Protein AF-A0A9P6Y2I6-F1 (afdb_monomer)

Solvent-accessible surface area (backbone atoms only — not comparable to full-atom values): 10158 Å² total; per-residue (Å²): 102,35,61,50,57,44,47,79,87,41,55,85,74,46,76,86,54,52,72,68,41,40,80,67,57,37,44,45,39,57,49,47,47,50,50,56,53,69,69,66,77,80,71,86,80,84,74,41,79,36,60,80,70,41,74,88,45,50,70,63,60,70,70,42,81,63,44,78,42,71,64,90,54,33,38,47,48,49,43,53,48,49,48,11,57,74,71,63,26,43,27,42,36,41,44,81,48,79,42,80,41,96,71,73,100,44,71,45,75,49,78,48,77,46,72,33,33,84,96,45,71,46,52,56,79,68,69,74,27,49,70,66,60,12,51,51,54,48,35,45,71,78,39,50,68,62,36,54,52,37,27,76,70,51,76,35,99,84,35,84,73,92,76,78,85,82,83,77,135

Foldseek 3Di:
DEQDFDDPVCVVPLPQDDPVSRVVRHQSQVSVVVVVVVVVPPDDDDDDNDQCPDPVCLVVLLPDQAAEAADPAQQSLVSNLCSCAVNVRKYWYKYWDWDDDPDDDDIDIDIDIDIHHPPDDTCVSVVNHDVLRSVLVVCCVPPVPVSVVCLCVVVHPPNPDDDDDDDDD

Secondary structure (DSSP, 8-state):
---PBP-GGGTTTSTT--HHHHHTT-BHHHHHHHHHHHTTS--------S-TT-GGGHHHHHT-S-EEE--SSHHHHHHHHHHHHHH---EEEEEEEEEE-SSSSPEEEEEEEEEESTTS--TTTTTSS-HHHHHHHHHHHH-HHHHHHHHHTT-SBTBSS-PPP----

Structure (mmCIF, N/CA/C/O backbone):
data_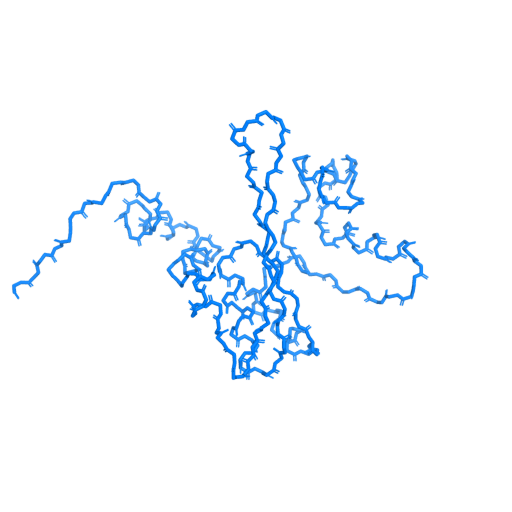AF-A0A9P6Y2I6-F1
#
_entry.id   AF-A0A9P6Y2I6-F1
#
loop_
_atom_site.group_PDB
_atom_site.id
_atom_site.type_symbol
_atom_site.label_atom_id
_atom_site.label_alt_id
_atom_site.label_comp_id
_atom_site.label_asym_id
_atom_site.label_entity_id
_atom_site.label_seq_id
_atom_site.pdbx_PDB_ins_code
_atom_site.Cartn_x
_atom_site.Cartn_y
_atom_site.Cartn_z
_atom_site.occupancy
_atom_site.B_iso_or_equiv
_atom_site.auth_seq_id
_atom_site.auth_comp_id
_atom_site.auth_asym_id
_atom_site.auth_atom_id
_atom_site.pdbx_PDB_model_num
ATOM 1 N N . MET A 1 1 ? -1.167 -3.260 5.259 1.00 94.44 1 MET A N 1
ATOM 2 C CA . MET A 1 1 ? -0.415 -4.311 4.548 1.00 94.44 1 MET A CA 1
ATOM 3 C C . MET A 1 1 ? 0.776 -3.659 3.895 1.00 94.44 1 MET A C 1
ATOM 5 O O . MET A 1 1 ? 0.607 -2.563 3.376 1.00 94.44 1 MET A O 1
ATOM 9 N N . ASP A 1 2 ? 1.935 -4.282 4.006 1.00 94.00 2 ASP A N 1
ATOM 10 C CA . ASP A 1 2 ? 3.211 -3.823 3.456 1.00 94.00 2 ASP A CA 1
ATOM 11 C C . ASP A 1 2 ? 4.180 -5.005 3.583 1.00 94.00 2 ASP A C 1
ATOM 13 O O . ASP A 1 2 ? 4.186 -5.636 4.637 1.00 94.00 2 ASP A O 1
ATOM 17 N N . LYS A 1 3 ? 4.936 -5.341 2.535 1.00 94.12 3 LYS A N 1
ATOM 18 C CA . LYS A 1 3 ? 5.908 -6.446 2.578 1.00 94.12 3 LYS A CA 1
ATOM 19 C C . LYS A 1 3 ? 7.275 -5.995 3.104 1.00 94.12 3 LYS A C 1
ATOM 21 O O . LYS A 1 3 ? 8.160 -6.812 3.324 1.00 94.12 3 LYS A O 1
ATOM 26 N N . ASP A 1 4 ? 7.477 -4.695 3.269 1.00 94.06 4 ASP A N 1
ATOM 27 C CA . ASP A 1 4 ? 8.785 -4.174 3.609 1.00 94.06 4 ASP A CA 1
ATOM 28 C C . ASP A 1 4 ? 9.116 -4.359 5.095 1.00 94.06 4 ASP A C 1
ATOM 30 O O . ASP A 1 4 ? 8.337 -4.043 6.004 1.00 94.06 4 ASP A O 1
ATOM 34 N N . THR A 1 5 ? 10.360 -4.758 5.329 1.00 96.69 5 THR A N 1
ATOM 35 C CA . THR A 1 5 ? 11.051 -4.625 6.611 1.00 96.69 5 THR A CA 1
ATOM 36 C C . THR A 1 5 ? 11.550 -3.190 6.791 1.00 96.69 5 THR A C 1
ATOM 38 O O . THR A 1 5 ? 11.820 -2.479 5.818 1.00 96.69 5 THR A O 1
ATOM 41 N N . ILE A 1 6 ? 11.642 -2.723 8.035 1.00 96.56 6 ILE A N 1
ATOM 42 C CA . ILE A 1 6 ? 12.194 -1.403 8.338 1.00 96.56 6 ILE A CA 1
ATOM 43 C C . ILE A 1 6 ? 13.697 -1.339 8.017 1.00 96.56 6 ILE A C 1
ATOM 45 O O . I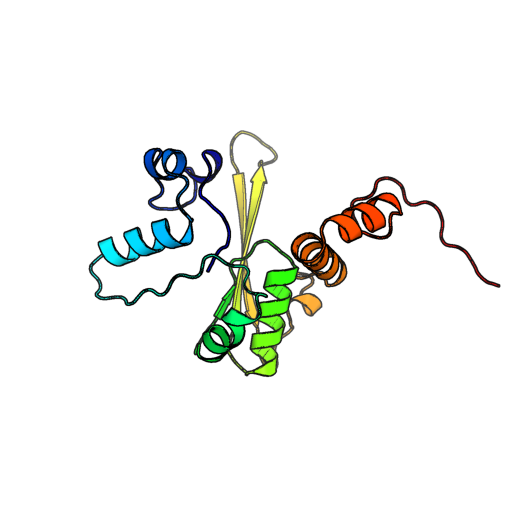LE A 1 6 ? 14.448 -2.268 8.296 1.00 96.56 6 ILE A O 1
ATOM 49 N N . ASP A 1 7 ? 14.137 -0.211 7.463 1.00 95.69 7 ASP A N 1
ATOM 50 C CA . ASP A 1 7 ? 15.545 0.087 7.182 1.00 95.69 7 ASP A CA 1
ATOM 51 C C . ASP A 1 7 ? 15.981 1.402 7.855 1.00 95.69 7 ASP A C 1
ATOM 53 O O . ASP A 1 7 ? 15.152 2.278 8.123 1.00 95.69 7 ASP A O 1
ATOM 57 N N . VAL A 1 8 ? 17.288 1.586 8.080 1.00 94.31 8 VAL A N 1
ATOM 58 C CA . VAL A 1 8 ? 17.862 2.814 8.671 1.00 94.31 8 VAL A CA 1
ATOM 59 C C . VAL A 1 8 ? 17.396 4.065 7.926 1.00 94.31 8 VAL A C 1
ATOM 61 O O . VAL A 1 8 ? 17.040 5.072 8.542 1.00 94.31 8 VAL A O 1
ATOM 64 N N . THR A 1 9 ? 17.329 4.006 6.594 1.00 91.75 9 THR A N 1
ATOM 65 C CA . THR A 1 9 ? 16.884 5.136 5.773 1.00 91.75 9 THR A CA 1
ATOM 66 C C . THR A 1 9 ? 15.427 5.501 6.012 1.00 91.75 9 THR A C 1
ATOM 68 O O . THR A 1 9 ? 15.020 6.583 5.606 1.00 91.75 9 THR A O 1
ATOM 71 N N . ASN A 1 10 ? 14.615 4.624 6.608 1.00 90.81 10 ASN A N 1
ATOM 72 C CA . ASN A 1 10 ? 13.191 4.839 6.861 1.00 90.81 10 ASN A CA 1
ATOM 73 C C . ASN A 1 10 ? 12.916 5.534 8.202 1.00 90.81 10 ASN A C 1
ATOM 75 O O . ASN A 1 10 ? 11.838 6.113 8.357 1.00 90.81 10 ASN A O 1
ATOM 79 N N . LEU A 1 11 ? 13.879 5.531 9.133 1.00 90.50 11 LEU A N 1
ATOM 80 C CA . LEU A 1 11 ? 13.729 6.088 10.486 1.00 90.50 11 LEU A CA 1
ATOM 81 C C . LEU A 1 11 ? 13.342 7.575 10.495 1.00 90.50 11 LEU A C 1
ATOM 83 O O . LEU A 1 11 ? 12.721 8.058 11.435 1.00 90.50 11 LEU A O 1
ATOM 87 N N . ASN A 1 12 ? 13.667 8.309 9.430 1.00 87.81 12 ASN A N 1
ATOM 88 C CA . ASN A 1 12 ? 13.336 9.726 9.297 1.00 87.81 12 ASN A CA 1
ATOM 89 C C . ASN A 1 12 ? 11.874 10.013 8.903 1.00 87.81 12 ASN A C 1
ATOM 91 O O . ASN A 1 12 ? 11.478 11.177 8.905 1.00 87.81 12 ASN A O 1
ATOM 95 N N . ARG A 1 13 ? 11.092 9.000 8.501 1.00 86.94 13 ARG A N 1
ATOM 96 C CA . ARG A 1 13 ? 9.747 9.199 7.924 1.00 86.94 13 ARG A CA 1
ATOM 97 C C . ARG A 1 13 ? 8.696 8.173 8.336 1.00 86.94 13 ARG A C 1
ATOM 99 O O . ARG A 1 13 ? 7.510 8.476 8.254 1.00 86.94 13 ARG A O 1
ATOM 106 N N . VAL A 1 14 ? 9.091 6.973 8.763 1.00 89.69 14 VAL A N 1
ATOM 107 C CA . VAL A 1 14 ? 8.144 5.974 9.274 1.00 89.69 14 VAL A CA 1
ATOM 108 C C . VAL A 1 14 ? 7.867 6.285 10.738 1.00 89.69 14 VAL A C 1
ATOM 110 O O . VAL A 1 14 ? 8.715 6.082 11.607 1.00 89.69 14 VAL A O 1
ATOM 113 N N . HIS A 1 15 ? 6.676 6.811 11.005 1.00 90.50 15 HIS A N 1
ATOM 114 C CA . HIS A 1 15 ? 6.278 7.215 12.347 1.00 90.50 15 HIS A CA 1
ATOM 115 C C . HIS A 1 15 ? 6.362 6.052 13.346 1.00 90.50 15 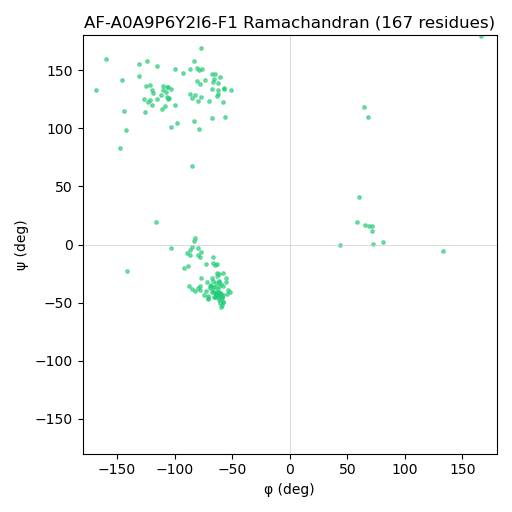HIS A C 1
ATOM 117 O O . HIS A 1 15 ? 5.931 4.937 13.056 1.00 90.50 15 HIS A O 1
ATOM 123 N N . GLY A 1 16 ? 6.941 6.336 14.514 1.00 91.62 16 GLY A N 1
ATOM 124 C CA . GLY A 1 16 ? 7.110 5.391 15.616 1.00 91.62 16 GLY A CA 1
ATOM 125 C C . GLY A 1 16 ? 8.167 4.307 15.409 1.00 91.62 16 GLY A C 1
ATOM 126 O O . GLY A 1 16 ? 8.378 3.513 16.321 1.00 91.62 16 GLY A O 1
ATOM 127 N N . SER A 1 17 ? 8.865 4.286 14.268 1.00 94.69 17 SER A N 1
ATOM 128 C CA . SER A 1 17 ? 10.034 3.420 14.079 1.00 94.69 17 SER A CA 1
ATOM 129 C C . SER A 1 17 ? 11.206 3.842 14.975 1.00 94.69 17 SER A C 1
ATOM 131 O O . SER A 1 17 ? 11.382 5.020 15.296 1.00 94.69 17 SER A O 1
ATOM 133 N N . ARG A 1 18 ? 11.998 2.863 15.418 1.00 95.12 18 ARG A N 1
ATOM 134 C CA . ARG A 1 18 ? 13.137 3.033 16.334 1.00 95.12 18 ARG A CA 1
ATOM 135 C C . ARG A 1 18 ? 14.361 2.317 15.777 1.00 95.12 18 ARG A C 1
ATOM 137 O O . ARG A 1 18 ? 14.216 1.326 15.071 1.00 95.12 18 ARG A O 1
ATOM 144 N N . THR A 1 19 ? 15.565 2.740 16.163 1.00 96.25 19 THR A N 1
ATOM 145 C CA . THR A 1 19 ? 16.812 2.046 15.777 1.00 96.25 19 THR A CA 1
ATOM 146 C C . THR A 1 19 ? 16.777 0.562 16.149 1.00 96.25 19 THR A C 1
ATOM 148 O O . THR A 1 19 ? 17.079 -0.281 15.316 1.00 96.25 19 THR A O 1
ATOM 151 N N . ALA A 1 20 ? 16.272 0.241 17.344 1.00 96.81 20 ALA A N 1
ATOM 152 C CA . ALA A 1 20 ? 16.111 -1.141 17.792 1.00 96.81 20 ALA A CA 1
ATOM 153 C C . ALA A 1 20 ? 15.162 -1.976 16.907 1.00 96.81 20 ALA A C 1
ATOM 155 O O . ALA A 1 20 ? 15.297 -3.193 16.862 1.00 96.81 20 ALA A O 1
ATOM 156 N N . ASP A 1 21 ? 14.214 -1.347 16.197 1.00 96.88 21 ASP A N 1
ATOM 157 C CA . ASP A 1 21 ? 13.332 -2.057 15.262 1.00 96.88 21 ASP A CA 1
ATOM 158 C C . ASP A 1 21 ? 14.097 -2.486 13.999 1.00 96.88 21 ASP A C 1
ATOM 160 O O . ASP A 1 21 ? 13.800 -3.534 13.430 1.00 96.88 21 ASP A O 1
ATOM 164 N N . VAL A 1 22 ? 15.091 -1.692 13.582 1.00 96.56 22 VAL A N 1
ATOM 165 C CA . VAL A 1 22 ? 15.992 -2.015 12.464 1.00 96.56 22 VAL A CA 1
ATOM 166 C C . VAL A 1 22 ? 16.944 -3.133 12.858 1.00 96.56 22 VAL A C 1
ATOM 168 O O . VAL A 1 22 ? 17.067 -4.104 12.119 1.00 96.56 22 VAL A O 1
ATOM 171 N N . ASP A 1 23 ? 17.546 -3.043 14.046 1.00 96.56 23 ASP A N 1
ATOM 172 C CA . ASP A 1 23 ? 18.436 -4.088 14.568 1.00 96.56 23 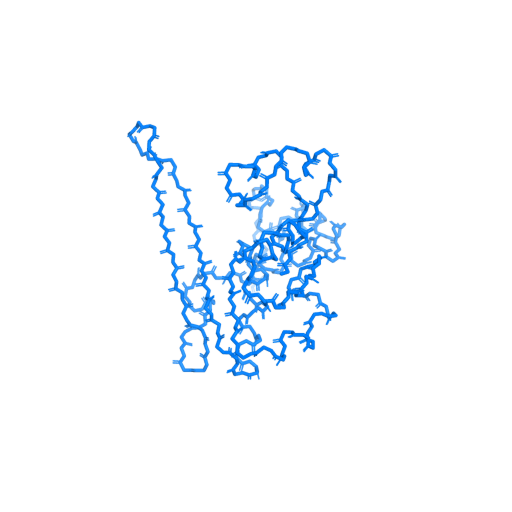ASP A CA 1
ATOM 173 C C . ASP A 1 23 ? 17.711 -5.441 14.698 1.00 96.56 23 ASP A C 1
ATOM 175 O O . ASP A 1 23 ? 18.303 -6.498 14.483 1.00 96.56 23 ASP A O 1
ATOM 179 N N . ALA A 1 24 ? 16.413 -5.408 15.017 1.00 96.44 24 ALA A N 1
ATOM 180 C CA . ALA A 1 24 ? 15.551 -6.582 15.112 1.00 96.44 24 ALA A CA 1
ATOM 181 C C . ALA A 1 24 ? 14.916 -7.014 13.774 1.00 96.44 24 ALA A C 1
ATOM 183 O O . ALA A 1 24 ? 14.225 -8.032 13.745 1.00 96.44 24 ALA A O 1
ATOM 184 N N . GLY A 1 25 ? 15.113 -6.262 12.684 1.00 96.12 25 GLY A N 1
ATOM 185 C CA . GLY A 1 25 ? 14.555 -6.576 11.366 1.00 96.12 25 GLY A CA 1
ATOM 186 C C . GLY A 1 25 ? 13.025 -6.635 11.344 1.00 96.12 25 GLY A C 1
ATOM 187 O O . GLY A 1 25 ? 12.455 -7.536 10.731 1.00 96.12 25 GLY A O 1
ATOM 188 N N . LEU A 1 26 ? 12.343 -5.713 12.033 1.00 97.25 26 LEU A N 1
ATOM 189 C CA . LEU A 1 26 ? 10.882 -5.751 12.141 1.00 97.25 26 LEU A CA 1
ATOM 190 C C . LEU A 1 26 ? 10.176 -5.332 10.846 1.00 97.25 26 LEU A C 1
ATOM 192 O O . LEU A 1 26 ? 10.554 -4.364 10.180 1.00 97.25 26 LEU A O 1
ATOM 196 N N . ALA A 1 27 ? 9.072 -6.010 10.533 1.00 97.56 27 ALA A N 1
ATOM 197 C CA . ALA A 1 27 ? 8.172 -5.606 9.462 1.00 97.56 27 ALA A CA 1
ATOM 198 C C . ALA A 1 27 ? 7.553 -4.229 9.756 1.00 97.56 27 ALA A C 1
ATOM 200 O O . ALA A 1 27 ? 7.112 -3.947 10.879 1.00 97.56 27 ALA A O 1
ATOM 201 N N . LYS A 1 28 ? 7.442 -3.367 8.735 1.00 96.69 28 LYS A N 1
ATOM 202 C CA . LYS A 1 28 ? 6.835 -2.031 8.895 1.00 96.69 28 LYS A CA 1
ATOM 203 C C . LYS A 1 28 ? 5.399 -2.111 9.414 1.00 96.69 28 LYS A C 1
ATOM 205 O O . LYS A 1 28 ? 4.981 -1.270 10.210 1.00 96.69 28 LYS A O 1
ATOM 210 N N . VAL A 1 29 ? 4.646 -3.132 8.994 1.00 96.94 29 VAL A N 1
ATOM 211 C CA . VAL A 1 29 ? 3.262 -3.339 9.447 1.00 96.94 29 VAL A CA 1
ATOM 212 C C . VAL A 1 29 ? 3.161 -3.558 10.953 1.00 96.94 29 VAL A C 1
ATOM 214 O O . VAL A 1 29 ? 2.218 -3.060 11.566 1.00 96.94 29 VAL A O 1
ATOM 217 N N . ASP A 1 30 ? 4.131 -4.242 11.557 1.00 97.12 30 ASP A N 1
ATOM 218 C CA . ASP A 1 30 ? 4.106 -4.556 12.983 1.00 97.12 30 ASP A CA 1
ATOM 219 C C . ASP A 1 30 ? 4.494 -3.348 13.834 1.00 97.12 30 ASP A C 1
ATOM 221 O O . ASP A 1 30 ? 3.877 -3.111 14.876 1.00 97.12 30 ASP A O 1
ATOM 225 N N . ILE A 1 31 ? 5.428 -2.523 13.347 1.00 97.00 31 ILE A N 1
ATOM 226 C CA . ILE A 1 31 ? 5.749 -1.218 13.942 1.00 97.00 31 ILE A CA 1
ATOM 227 C C . ILE A 1 31 ? 4.495 -0.341 13.963 1.00 97.00 31 ILE A C 1
ATOM 229 O O . ILE A 1 31 ? 4.091 0.135 15.021 1.00 97.00 31 ILE A O 1
ATOM 233 N N . LEU A 1 32 ? 3.816 -0.175 12.825 1.00 96.12 32 LEU A N 1
ATOM 234 C CA . LEU A 1 32 ? 2.601 0.643 12.761 1.00 96.12 32 LEU A CA 1
ATOM 235 C C . LEU A 1 32 ? 1.479 0.079 13.644 1.00 96.12 32 LEU A C 1
ATOM 237 O O . LEU A 1 32 ? 0.776 0.839 14.307 1.00 96.12 32 LEU A O 1
ATOM 241 N N . ALA A 1 33 ? 1.321 -1.245 13.708 1.00 96.88 33 ALA A N 1
ATOM 242 C CA . ALA A 1 33 ? 0.335 -1.862 14.588 1.00 96.88 33 ALA A CA 1
ATOM 243 C C . ALA A 1 33 ? 0.654 -1.658 16.072 1.00 96.88 33 ALA A C 1
ATOM 245 O O . ALA A 1 33 ? -0.268 -1.454 16.863 1.00 96.88 33 ALA A O 1
ATOM 246 N N . ARG A 1 34 ? 1.936 -1.681 16.462 1.00 96.56 34 ARG A N 1
ATOM 247 C CA . ARG A 1 34 ? 2.369 -1.297 17.811 1.00 96.56 34 ARG A CA 1
ATOM 248 C C . ARG A 1 34 ? 1.944 0.135 18.123 1.00 96.56 34 ARG A C 1
ATOM 250 O O . ARG A 1 34 ? 1.330 0.348 19.164 1.00 96.56 34 ARG A O 1
ATOM 257 N N . GLU A 1 35 ? 2.215 1.083 17.232 1.00 96.44 35 GLU A N 1
ATOM 258 C CA . GLU A 1 35 ? 1.885 2.497 17.459 1.00 96.44 35 GLU A CA 1
ATOM 259 C C . GLU A 1 35 ? 0.371 2.742 17.533 1.00 96.44 35 GLU A C 1
ATOM 261 O O . GLU A 1 35 ? -0.103 3.432 18.434 1.00 96.44 35 GLU A O 1
ATOM 266 N N . ILE A 1 36 ? -0.420 2.112 16.655 1.00 95.81 36 ILE A N 1
ATOM 267 C CA . ILE A 1 36 ? -1.888 2.222 16.700 1.00 95.81 36 ILE A CA 1
ATOM 268 C C . ILE A 1 36 ? -2.437 1.661 18.018 1.00 95.81 36 ILE A C 1
ATOM 270 O O . ILE A 1 36 ? -3.327 2.259 18.621 1.00 95.81 36 ILE A O 1
ATOM 274 N N . ARG A 1 37 ? -1.906 0.527 18.496 1.00 96.06 37 ARG A N 1
ATOM 275 C CA . ARG A 1 37 ? -2.313 -0.049 19.788 1.00 96.06 37 ARG A CA 1
ATOM 276 C C . ARG A 1 37 ? -1.900 0.843 20.958 1.00 96.06 37 ARG A C 1
ATOM 278 O O . ARG A 1 37 ? -2.686 1.016 21.885 1.00 96.06 37 ARG A O 1
ATOM 285 N N . ALA A 1 38 ? -0.707 1.435 20.899 1.00 95.50 38 ALA A N 1
ATOM 286 C CA . ALA A 1 38 ? -0.201 2.341 21.926 1.00 95.50 38 ALA A CA 1
ATOM 287 C C . ALA A 1 38 ? -1.050 3.614 22.072 1.00 95.50 38 ALA A C 1
ATOM 289 O O . ALA A 1 38 ? -1.129 4.161 23.169 1.00 95.50 38 ALA A O 1
ATOM 290 N N . ALA A 1 39 ? -1.744 4.046 21.012 1.00 95.38 39 ALA A N 1
ATOM 291 C CA . ALA A 1 39 ? -2.686 5.163 21.083 1.00 95.38 39 ALA A CA 1
ATOM 292 C C . ALA A 1 39 ? -3.889 4.902 22.016 1.00 95.38 39 ALA A C 1
ATOM 294 O O . ALA A 1 39 ? -4.573 5.847 22.402 1.00 95.38 39 ALA A O 1
ATOM 295 N N . GLY A 1 40 ? -4.172 3.645 22.386 1.00 95.38 40 GLY A N 1
ATOM 296 C CA . GLY A 1 40 ? -5.167 3.313 23.413 1.00 95.38 40 GLY A CA 1
ATOM 297 C C . GLY A 1 40 ? -6.629 3.529 23.006 1.00 95.38 40 GLY A C 1
ATOM 298 O O . GLY A 1 40 ? -7.506 3.538 23.862 1.00 95.38 40 GLY A O 1
ATOM 299 N N . LEU A 1 41 ? -6.915 3.676 21.709 1.00 96.69 41 LEU A N 1
ATOM 300 C CA . LEU A 1 41 ? -8.255 3.997 21.193 1.00 96.69 41 LEU A CA 1
ATOM 301 C C . LEU A 1 41 ? -9.187 2.778 21.042 1.00 96.69 41 LEU A C 1
ATOM 303 O O . LEU A 1 41 ? -10.294 2.909 20.528 1.00 96.69 41 LEU A O 1
ATOM 307 N N . GLY A 1 42 ? -8.743 1.580 21.436 1.00 95.38 42 GLY A N 1
ATOM 308 C CA . GLY A 1 42 ? -9.507 0.339 21.247 1.00 95.38 42 GLY A CA 1
ATOM 309 C C . GLY A 1 42 ? -9.591 -0.142 19.790 1.00 95.38 42 GLY A C 1
ATOM 310 O O . GLY A 1 42 ? -10.360 -1.052 19.488 1.00 95.38 42 GLY A O 1
ATOM 311 N N . THR A 1 43 ? -8.803 0.443 18.883 1.00 96.38 43 THR A N 1
ATOM 312 C CA . THR A 1 43 ? -8.763 0.076 17.462 1.00 96.38 43 THR A CA 1
ATOM 313 C C . THR A 1 43 ? -8.277 -1.360 17.269 1.00 96.38 43 THR A C 1
ATOM 315 O O . THR A 1 43 ? -7.193 -1.732 17.724 1.00 96.38 43 THR A O 1
ATOM 318 N N . GLN A 1 44 ? -9.045 -2.163 16.531 1.00 96.12 44 GLN A N 1
ATOM 319 C CA . GLN A 1 44 ? -8.612 -3.489 16.094 1.00 96.12 44 GLN A CA 1
ATOM 320 C C . GLN A 1 44 ? -7.737 -3.366 14.845 1.00 96.12 44 GLN A C 1
ATOM 322 O O . GLN A 1 44 ? -8.122 -2.730 13.866 1.00 96.12 44 GLN A O 1
ATOM 327 N N . VAL A 1 45 ? -6.553 -3.980 14.878 1.00 96.12 45 VAL A N 1
ATOM 328 C CA . VAL A 1 45 ? -5.568 -3.884 13.793 1.00 96.12 45 VAL A CA 1
ATOM 329 C C . VAL A 1 45 ? -5.214 -5.273 13.292 1.00 96.12 45 VAL A C 1
ATOM 331 O O . VAL A 1 45 ? -4.712 -6.102 14.053 1.00 96.12 45 VAL A O 1
ATOM 334 N N . VAL A 1 46 ? -5.429 -5.489 11.995 1.00 96.19 46 VAL A N 1
ATOM 335 C CA . VAL A 1 46 ? -4.996 -6.683 11.265 1.00 96.19 46 VAL A CA 1
ATOM 336 C C . VAL A 1 46 ? -3.844 -6.294 10.343 1.00 96.19 46 VAL A C 1
ATOM 338 O O . VAL A 1 46 ? -4.003 -5.456 9.454 1.00 96.19 46 VAL A O 1
ATOM 341 N N . THR A 1 47 ? -2.679 -6.902 10.552 1.00 96.94 47 THR A N 1
ATOM 342 C CA . THR A 1 47 ? -1.492 -6.709 9.713 1.00 96.94 47 THR A CA 1
ATOM 343 C C . THR A 1 47 ? -1.336 -7.851 8.715 1.00 96.94 47 THR A C 1
ATOM 345 O O . THR A 1 47 ? -1.790 -8.974 8.940 1.00 96.94 47 THR A O 1
ATOM 348 N N . LYS A 1 48 ? -0.725 -7.536 7.571 1.00 97.06 48 LYS A N 1
ATOM 349 C CA . LYS A 1 48 ? -0.355 -8.490 6.521 1.00 97.06 48 LYS A CA 1
ATOM 350 C C . LYS A 1 48 ? 0.971 -8.039 5.926 1.00 97.06 48 LYS A C 1
ATOM 352 O O . LYS A 1 48 ? 1.019 -6.946 5.354 1.00 97.06 48 LYS A O 1
ATOM 357 N N . GLU A 1 49 ? 2.004 -8.854 6.103 1.00 96.50 49 GLU A N 1
ATOM 358 C CA . GLU A 1 49 ? 3.341 -8.629 5.553 1.00 96.50 49 GLU A CA 1
ATOM 359 C C . GLU A 1 49 ? 3.412 -9.150 4.117 1.00 96.50 49 GLU A C 1
ATOM 361 O O .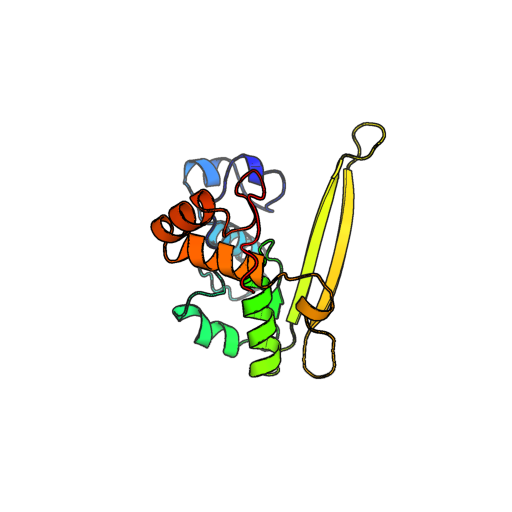 GLU A 1 49 ? 4.002 -10.187 3.839 1.00 96.50 49 GLU A O 1
ATOM 366 N N . GLU A 1 50 ? 2.685 -8.503 3.209 1.00 95.50 50 GLU A N 1
ATOM 367 C CA . GLU A 1 50 ? 2.589 -8.988 1.839 1.00 95.50 50 GLU A CA 1
ATOM 368 C C . GLU A 1 50 ? 2.157 -7.877 0.872 1.00 95.50 50 GLU A C 1
ATOM 370 O O . GLU A 1 50 ? 1.575 -6.862 1.274 1.00 95.50 50 GLU A O 1
ATOM 375 N N . TRP A 1 51 ? 2.433 -8.069 -0.421 1.00 94.69 51 TRP A N 1
ATOM 376 C CA . TRP A 1 51 ? 1.978 -7.179 -1.481 1.00 94.69 51 TRP A CA 1
ATOM 377 C C . TRP A 1 51 ? 0.457 -7.211 -1.609 1.00 94.69 51 TRP A C 1
ATOM 379 O O . TRP A 1 51 ? -0.167 -8.269 -1.596 1.00 94.69 51 TRP A O 1
ATOM 389 N N . VAL A 1 52 ? -0.147 -6.053 -1.880 1.00 94.12 52 VAL A N 1
ATOM 390 C CA . VAL A 1 52 ? -1.600 -5.926 -2.097 1.00 94.12 52 VAL A CA 1
ATOM 391 C C . VAL A 1 52 ? -2.144 -6.853 -3.198 1.00 94.12 52 VAL A C 1
ATOM 393 O O . VAL A 1 52 ? -3.299 -7.265 -3.151 1.00 94.12 52 VAL A O 1
ATOM 396 N N . GLY A 1 53 ? -1.313 -7.200 -4.187 1.00 91.50 53 GLY A N 1
ATOM 397 C CA . GLY A 1 53 ? -1.655 -8.107 -5.286 1.00 91.50 53 GLY A CA 1
ATOM 398 C C . GLY A 1 53 ? -1.669 -9.593 -4.929 1.00 91.50 53 GLY A C 1
ATOM 399 O O . GLY A 1 53 ? -2.052 -10.400 -5.779 1.00 91.50 53 GLY A O 1
ATOM 400 N N . HIS A 1 54 ? -1.251 -9.970 -3.720 1.00 94.06 54 HIS A N 1
ATOM 401 C CA . HIS A 1 54 ? -1.132 -11.371 -3.344 1.00 94.06 54 HIS A CA 1
ATOM 402 C C . HIS A 1 54 ? -2.511 -12.050 -3.267 1.00 94.06 54 HIS A C 1
ATOM 404 O O . HIS A 1 54 ? -3.440 -11.482 -2.680 1.00 94.06 54 HIS A O 1
ATOM 410 N N . PRO A 1 55 ? -2.681 -13.255 -3.847 1.00 92.00 55 PRO A N 1
ATOM 411 C CA . PRO A 1 55 ? -3.980 -13.927 -3.922 1.00 92.00 55 PRO A CA 1
ATOM 412 C C . PRO A 1 55 ? -4.690 -14.080 -2.572 1.00 92.00 55 PRO A C 1
ATOM 414 O O . PRO A 1 55 ? -5.892 -13.832 -2.492 1.00 92.00 55 PRO A O 1
ATOM 417 N N . ASP A 1 56 ? -3.943 -14.387 -1.512 1.00 94.12 56 ASP A N 1
ATOM 418 C CA . ASP A 1 56 ? -4.487 -14.611 -0.164 1.00 94.12 56 ASP A CA 1
ATOM 419 C C . ASP A 1 56 ? -5.099 -13.358 0.479 1.00 94.12 56 ASP A C 1
ATOM 421 O O . ASP A 1 56 ? -5.847 -13.453 1.451 1.00 94.12 56 ASP A O 1
ATOM 425 N N . LEU A 1 57 ? -4.811 -12.166 -0.055 1.00 94.75 57 LEU A N 1
ATOM 426 C CA . LEU A 1 57 ? -5.368 -10.913 0.456 1.00 94.75 57 LEU A CA 1
ATOM 427 C C . LEU A 1 57 ? -6.698 -10.530 -0.197 1.00 94.75 57 LEU A C 1
ATOM 429 O O . LEU A 1 57 ? -7.341 -9.585 0.253 1.00 94.75 57 LEU A O 1
ATOM 433 N N . ARG A 1 58 ? -7.140 -11.244 -1.240 1.00 92.88 58 ARG A N 1
ATOM 434 C CA . ARG A 1 58 ? -8.346 -10.886 -2.007 1.00 92.88 58 ARG A CA 1
ATOM 435 C C . ARG A 1 58 ? -9.600 -10.836 -1.146 1.00 92.88 58 ARG A C 1
ATOM 437 O O . ARG A 1 58 ? -10.363 -9.878 -1.249 1.00 92.88 58 ARG A O 1
ATOM 444 N N . ASP A 1 59 ? -9.791 -11.842 -0.300 1.00 94.94 59 ASP A N 1
ATOM 445 C CA . ASP A 1 59 ? -10.981 -11.952 0.542 1.00 94.94 59 ASP A CA 1
ATOM 446 C C . ASP A 1 59 ? -11.016 -10.888 1.638 1.00 94.94 59 ASP A C 1
ATOM 448 O O . ASP A 1 59 ? -12.071 -10.325 1.913 1.00 94.94 59 ASP A O 1
ATOM 452 N N . LEU A 1 60 ? -9.848 -10.548 2.184 1.00 95.62 60 LEU A N 1
ATOM 453 C CA . LEU A 1 60 ? -9.699 -9.447 3.128 1.00 95.62 60 LEU A CA 1
ATOM 454 C C . LEU A 1 60 ? -9.981 -8.091 2.464 1.00 95.62 60 LEU A C 1
ATOM 456 O O . LEU A 1 60 ? -10.676 -7.253 3.024 1.00 95.62 60 LEU A O 1
ATOM 460 N N . LEU A 1 61 ? -9.442 -7.864 1.265 1.00 96.06 61 LEU A N 1
ATOM 461 C CA . LEU A 1 61 ? -9.599 -6.595 0.557 1.00 96.06 61 LEU A CA 1
ATOM 462 C C . LEU A 1 61 ? -11.037 -6.369 0.082 1.00 96.06 61 LEU A C 1
ATOM 464 O O . LEU A 1 61 ? -11.522 -5.241 0.132 1.00 96.06 61 LEU A O 1
ATOM 468 N N . ARG A 1 62 ? -11.735 -7.422 -0.366 1.00 95.44 62 ARG A N 1
ATOM 469 C CA . ARG A 1 62 ? -13.139 -7.307 -0.798 1.00 95.44 62 ARG A CA 1
ATOM 470 C C . ARG A 1 62 ? -14.119 -7.123 0.364 1.00 95.44 62 ARG A C 1
ATOM 472 O O . ARG A 1 62 ? -15.254 -6.744 0.112 1.00 95.44 62 ARG A O 1
ATOM 479 N N . SER A 1 63 ? -13.713 -7.421 1.602 1.00 96.19 63 SER A N 1
ATOM 480 C CA . SER A 1 63 ? -14.542 -7.186 2.790 1.00 96.19 63 SER A CA 1
ATOM 481 C C . SER A 1 63 ? -14.422 -5.763 3.341 1.00 96.19 63 SER A C 1
ATOM 483 O O . SER A 1 63 ? -15.059 -5.452 4.340 1.00 96.19 63 SER A O 1
ATOM 485 N N . CYS A 1 64 ? -13.578 -4.912 2.749 1.00 97.25 64 CYS A N 1
ATOM 486 C CA . CYS A 1 64 ? -13.421 -3.525 3.174 1.00 97.25 64 CYS A CA 1
ATOM 487 C C . CYS A 1 64 ? -14.536 -2.632 2.616 1.00 97.25 64 CYS A C 1
ATOM 489 O O . CYS A 1 64 ? -14.864 -2.714 1.435 1.00 97.25 64 CYS A O 1
ATOM 491 N N . ASP A 1 65 ? -15.019 -1.694 3.431 1.00 97.81 65 ASP A N 1
ATOM 492 C CA . ASP A 1 65 ? -15.956 -0.653 2.985 1.00 97.81 65 ASP A CA 1
ATOM 493 C C . ASP A 1 65 ? -15.263 0.470 2.199 1.00 97.81 65 ASP A C 1
ATOM 495 O O . ASP A 1 65 ? -15.870 1.119 1.351 1.00 97.81 65 ASP A O 1
ATOM 499 N N . VAL A 1 66 ? -13.982 0.720 2.490 1.00 97.31 66 VAL A N 1
ATOM 500 C CA . VAL A 1 66 ? -13.155 1.753 1.853 1.00 97.31 66 VAL A CA 1
ATOM 501 C C . VAL A 1 66 ? -11.718 1.256 1.750 1.00 97.31 66 VAL A C 1
ATOM 503 O O . VAL A 1 66 ? -11.196 0.635 2.677 1.00 97.31 66 VAL A O 1
ATOM 506 N N . LEU A 1 67 ? -11.053 1.571 0.641 1.00 97.56 67 LEU A N 1
ATOM 507 C CA . LEU A 1 67 ? -9.631 1.309 0.443 1.00 97.56 67 LEU A CA 1
ATOM 508 C C . LEU A 1 67 ? -8.839 2.619 0.447 1.00 97.56 67 LEU A C 1
ATOM 510 O O . LEU A 1 67 ? -9.210 3.589 -0.212 1.00 97.56 67 LEU A O 1
ATOM 514 N N . PHE A 1 68 ? -7.698 2.620 1.133 1.00 97.44 68 PHE A N 1
ATOM 515 C CA . PHE A 1 68 ? -6.697 3.680 1.041 1.00 97.44 68 PHE A CA 1
ATOM 516 C C . PHE A 1 68 ? -5.461 3.128 0.335 1.00 97.44 68 PHE A C 1
ATOM 518 O O . PHE A 1 68 ? -4.818 2.197 0.818 1.00 97.44 68 PHE A O 1
ATOM 525 N N . GLY A 1 69 ? -5.149 3.681 -0.834 1.00 96.31 69 GLY A N 1
ATOM 526 C CA . GLY A 1 69 ? -3.974 3.317 -1.612 1.00 96.31 69 GLY A CA 1
ATOM 527 C C . GLY A 1 69 ? -2.851 4.306 -1.366 1.00 96.31 69 GLY A C 1
ATOM 528 O O . GLY A 1 69 ? -2.886 5.402 -1.906 1.00 96.31 69 GLY A O 1
ATOM 529 N N . CYS A 1 70 ? -1.845 3.915 -0.589 1.00 93.88 70 CYS A N 1
ATOM 530 C CA . CYS A 1 70 ? -0.663 4.745 -0.313 1.00 93.88 70 CYS A CA 1
ATOM 531 C C . CYS A 1 70 ? 0.625 4.119 -0.864 1.00 93.88 70 CYS A C 1
ATOM 533 O O . CYS A 1 70 ? 1.719 4.443 -0.410 1.00 93.88 70 CYS A O 1
ATOM 535 N N . THR A 1 71 ? 0.491 3.188 -1.811 1.00 91.38 71 THR A N 1
ATOM 536 C CA . THR A 1 71 ? 1.636 2.497 -2.404 1.00 91.38 71 THR A CA 1
ATOM 537 C C . THR A 1 71 ? 2.369 3.390 -3.401 1.00 91.38 71 THR A C 1
ATOM 539 O O . THR A 1 71 ? 1.775 4.272 -4.036 1.00 91.38 71 THR A O 1
ATOM 542 N N . ASP A 1 72 ? 3.670 3.172 -3.551 1.00 89.06 72 ASP A N 1
ATOM 543 C CA . ASP A 1 72 ? 4.525 3.894 -4.485 1.00 89.06 72 ASP A CA 1
ATOM 544 C C . ASP A 1 72 ? 4.642 3.201 -5.853 1.00 89.06 72 ASP A C 1
ATOM 546 O O . ASP A 1 72 ? 4.882 3.888 -6.852 1.00 89.06 72 ASP A O 1
ATOM 550 N N . ASP A 1 73 ? 4.351 1.902 -5.926 1.00 93.88 73 ASP A N 1
ATOM 551 C CA . ASP A 1 73 ? 4.437 1.080 -7.132 1.00 93.88 73 ASP A CA 1
ATOM 552 C C . ASP A 1 73 ? 3.205 1.180 -8.054 1.00 93.88 73 ASP A C 1
ATOM 554 O O . ASP A 1 73 ? 2.104 1.589 -7.668 1.00 93.88 73 ASP A O 1
ATOM 558 N N . HIS A 1 74 ? 3.384 0.840 -9.327 1.00 96.38 74 HIS A N 1
ATOM 559 C CA . HIS A 1 74 ? 2.311 0.846 -10.318 1.00 96.38 74 HIS A CA 1
ATOM 560 C C . HIS A 1 74 ? 1.418 -0.398 -10.214 1.00 96.38 74 HIS A C 1
ATOM 562 O O . HIS A 1 74 ? 0.199 -0.289 -10.364 1.00 96.38 74 HIS A O 1
ATOM 568 N N . GLN A 1 75 ? 1.985 -1.567 -9.918 1.00 96.00 75 GLN A N 1
ATOM 569 C CA . GLN A 1 75 ? 1.256 -2.829 -9.805 1.00 96.00 75 GLN A CA 1
ATOM 570 C C . GLN A 1 75 ? 0.256 -2.807 -8.644 1.00 96.00 75 GLN A C 1
ATOM 572 O O . GLN A 1 75 ? -0.904 -3.199 -8.823 1.00 96.00 75 GLN A O 1
ATOM 577 N N . GLY A 1 76 ? 0.654 -2.286 -7.484 1.00 95.94 76 GLY A N 1
ATOM 578 C CA . GLY A 1 76 ? -0.226 -2.136 -6.334 1.00 95.94 76 GLY A CA 1
ATOM 579 C C . GLY A 1 76 ? -1.367 -1.158 -6.613 1.00 95.94 76 GLY A C 1
ATOM 580 O O . GLY A 1 76 ? -2.532 -1.474 -6.350 1.00 95.94 76 GLY A O 1
ATOM 581 N N . ARG A 1 77 ? -1.071 -0.020 -7.258 1.00 96.88 77 ARG A N 1
ATOM 582 C CA . ARG A 1 77 ? -2.099 0.935 -7.707 1.00 96.88 77 ARG A CA 1
ATOM 583 C C . ARG A 1 77 ? -3.099 0.303 -8.669 1.00 96.88 77 ARG A C 1
ATOM 585 O O . ARG A 1 77 ? -4.300 0.493 -8.496 1.00 96.88 77 ARG A O 1
ATOM 592 N N . LEU A 1 78 ? -2.647 -0.472 -9.658 1.00 96.94 78 LEU A N 1
ATOM 593 C CA . LEU A 1 78 ? -3.559 -1.144 -10.593 1.00 96.94 78 LEU A CA 1
ATOM 594 C C . LEU A 1 78 ? -4.381 -2.251 -9.937 1.00 96.94 78 LEU A C 1
ATOM 596 O O . LEU A 1 78 ? -5.552 -2.416 -10.283 1.00 96.94 78 LEU A O 1
ATOM 600 N N . THR A 1 79 ? -3.807 -2.964 -8.970 1.00 96.12 79 THR A N 1
ATOM 601 C CA . THR A 1 79 ? -4.536 -3.954 -8.170 1.00 96.12 79 THR A CA 1
ATOM 602 C C . THR A 1 79 ? -5.690 -3.288 -7.423 1.00 96.12 79 THR A C 1
ATOM 604 O O . THR A 1 79 ? -6.842 -3.689 -7.592 1.00 96.12 79 THR A O 1
ATOM 607 N N . LEU A 1 80 ? -5.407 -2.227 -6.661 1.00 97.00 80 LEU A N 1
ATOM 608 C CA . LEU A 1 80 ? -6.424 -1.478 -5.919 1.00 97.00 80 LEU A CA 1
ATOM 609 C C . LEU A 1 80 ? -7.455 -0.835 -6.852 1.00 97.00 80 LEU A C 1
ATOM 611 O O . LEU A 1 80 ? -8.655 -0.925 -6.604 1.00 97.00 80 LEU A O 1
ATOM 615 N N . ASN A 1 81 ? -7.008 -0.251 -7.966 1.00 96.69 81 ASN A N 1
ATOM 616 C CA . ASN A 1 81 ? -7.890 0.315 -8.983 1.00 96.69 81 ASN A CA 1
ATOM 617 C C . ASN A 1 81 ? -8.865 -0.734 -9.530 1.00 96.69 81 ASN A C 1
ATOM 619 O O . ASN A 1 81 ? -10.050 -0.448 -9.688 1.00 96.69 81 ASN A O 1
ATOM 623 N N . ARG A 1 82 ? -8.389 -1.953 -9.809 1.00 95.06 82 ARG A N 1
ATOM 624 C CA . ARG A 1 82 ? -9.241 -3.048 -10.283 1.00 95.06 82 ARG A CA 1
ATOM 625 C C . ARG A 1 82 ? -10.263 -3.456 -9.227 1.00 95.06 82 ARG A C 1
ATOM 627 O O . ARG A 1 82 ? -11.427 -3.619 -9.574 1.00 95.06 82 ARG A O 1
ATOM 634 N N . LEU A 1 83 ? -9.850 -3.595 -7.967 1.00 95.06 83 LEU A N 1
ATOM 635 C CA . LEU A 1 83 ? -10.753 -3.943 -6.866 1.00 95.06 83 LEU A CA 1
ATOM 636 C C . LEU A 1 83 ? -11.858 -2.898 -6.691 1.00 95.06 83 LEU A C 1
ATOM 638 O O . LEU A 1 83 ? -13.024 -3.270 -6.583 1.00 95.06 83 LEU A O 1
ATOM 642 N N . ALA A 1 84 ? -11.503 -1.613 -6.756 1.00 96.31 84 ALA A N 1
ATOM 643 C CA . ALA A 1 84 ? -12.455 -0.518 -6.615 1.00 96.31 84 ALA A CA 1
ATOM 644 C C . ALA A 1 84 ? -13.568 -0.557 -7.674 1.00 96.31 84 ALA A C 1
ATOM 646 O O . ALA A 1 84 ? -14.741 -0.376 -7.364 1.00 96.31 84 ALA A O 1
ATOM 647 N N . HIS A 1 85 ? -13.217 -0.846 -8.930 1.00 95.31 85 HIS A N 1
ATOM 648 C CA . HIS A 1 85 ? -14.205 -0.943 -10.008 1.00 95.31 85 HIS A CA 1
ATOM 649 C C . HIS A 1 85 ? -14.981 -2.261 -9.979 1.00 95.31 85 HIS A C 1
ATOM 651 O O . HIS A 1 85 ? -16.177 -2.264 -10.247 1.00 95.31 85 HIS A O 1
ATOM 657 N N . TYR A 1 86 ? -14.312 -3.374 -9.672 1.00 94.56 86 TYR A N 1
ATOM 658 C CA . TYR A 1 86 ? -14.926 -4.700 -9.732 1.00 94.56 86 TYR A CA 1
ATOM 659 C C . TYR A 1 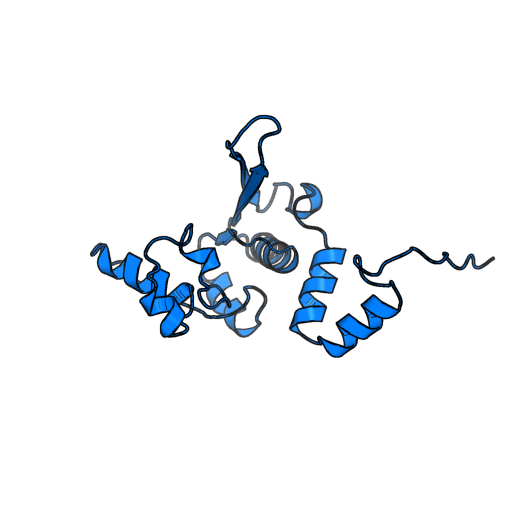86 ? -15.919 -4.937 -8.590 1.00 94.56 86 TYR A C 1
ATOM 661 O O . TYR A 1 86 ? -16.977 -5.515 -8.811 1.00 94.56 86 TYR A O 1
ATOM 669 N N . TYR A 1 87 ? -15.588 -4.476 -7.381 1.00 95.44 87 TYR A N 1
ATOM 670 C CA . TYR A 1 87 ? -16.425 -4.650 -6.190 1.00 95.44 87 TYR A CA 1
ATOM 671 C C . TYR A 1 87 ? -17.199 -3.386 -5.798 1.00 95.44 87 TYR A C 1
ATOM 673 O O . TYR A 1 87 ? -17.962 -3.418 -4.841 1.00 95.44 87 TYR A O 1
ATOM 681 N N . GLY A 1 88 ? -17.007 -2.268 -6.506 1.00 95.44 88 GLY A N 1
ATOM 682 C CA . GLY A 1 88 ? -17.650 -0.993 -6.173 1.00 95.44 88 GLY A CA 1
ATOM 683 C C . GLY A 1 88 ? -17.148 -0.353 -4.874 1.00 95.44 88 GLY A C 1
ATOM 684 O O . GLY A 1 88 ? -17.802 0.548 -4.355 1.00 95.44 88 GLY A O 1
ATOM 685 N N . ILE A 1 89 ? -16.004 -0.801 -4.346 1.00 97.06 89 ILE A N 1
ATOM 686 C CA . ILE A 1 89 ? -15.420 -0.282 -3.104 1.00 97.06 89 ILE A CA 1
ATOM 687 C C . ILE A 1 89 ? -14.699 1.041 -3.413 1.00 97.06 89 ILE A C 1
ATOM 689 O O . ILE A 1 89 ? -13.804 1.056 -4.262 1.00 97.06 89 ILE A O 1
ATOM 693 N N . PRO A 1 90 ? -15.032 2.163 -2.757 1.00 96.62 90 PRO A N 1
ATOM 694 C CA . PRO A 1 90 ? -14.344 3.426 -2.988 1.00 96.62 90 PRO A CA 1
ATOM 695 C C . PRO A 1 90 ? -12.860 3.326 -2.613 1.00 96.62 90 PRO A C 1
ATOM 697 O O . PRO A 1 90 ? -12.501 2.863 -1.529 1.00 96.62 90 PRO A O 1
ATOM 700 N N . LEU A 1 91 ? -11.994 3.811 -3.505 1.00 98.12 91 LEU A N 1
ATOM 701 C CA . LEU A 1 91 ? -10.553 3.908 -3.278 1.00 98.12 91 LEU A CA 1
ATOM 702 C C . LEU A 1 91 ? -10.127 5.374 -3.181 1.00 98.12 91 LEU A C 1
ATOM 704 O O . LEU A 1 91 ? -10.397 6.172 -4.079 1.00 98.12 91 LEU A O 1
ATOM 708 N N . ILE A 1 92 ? -9.403 5.704 -2.118 1.00 97.94 92 ILE A N 1
ATOM 709 C CA . ILE A 1 92 ? -8.692 6.971 -1.947 1.00 97.94 92 ILE A CA 1
ATOM 710 C C . ILE A 1 92 ? -7.203 6.693 -2.199 1.00 97.94 92 ILE A C 1
ATOM 712 O O . ILE A 1 92 ? -6.519 6.140 -1.341 1.00 97.94 92 ILE A O 1
ATOM 716 N N . ASP A 1 93 ? -6.707 7.030 -3.394 1.00 97.56 93 ASP A N 1
ATOM 717 C CA . ASP A 1 93 ? -5.280 6.950 -3.746 1.00 97.56 93 ASP A CA 1
ATOM 718 C C . ASP A 1 93 ? -4.567 8.222 -3.291 1.00 97.56 93 ASP A C 1
ATOM 720 O O . ASP A 1 93 ? -4.962 9.333 -3.657 1.00 97.56 93 ASP A O 1
ATOM 724 N N . VAL A 1 94 ? -3.501 8.055 -2.517 1.00 96.19 94 VAL A N 1
ATOM 725 C CA . VAL A 1 94 ? -2.648 9.132 -2.028 1.00 96.19 94 VAL A CA 1
ATOM 726 C C . VAL A 1 94 ? -1.232 8.899 -2.538 1.00 96.19 94 VAL A C 1
ATOM 728 O O . VAL A 1 94 ? -0.601 7.884 -2.255 1.00 96.19 94 VAL A O 1
ATOM 731 N N . GLY A 1 95 ? -0.716 9.861 -3.297 1.00 91.88 95 GLY A N 1
ATOM 732 C CA . GLY A 1 95 ? 0.651 9.849 -3.804 1.00 91.88 95 GLY A CA 1
ATOM 733 C C . GLY A 1 95 ? 1.442 11.040 -3.291 1.00 91.88 95 GLY A C 1
ATOM 734 O O . GLY A 1 95 ? 1.010 12.180 -3.442 1.00 91.88 95 GLY A O 1
ATOM 735 N N . LEU A 1 96 ? 2.631 10.778 -2.757 1.00 88.31 96 LEU A N 1
ATOM 736 C CA . LEU A 1 96 ? 3.592 11.802 -2.360 1.00 88.31 96 LEU A CA 1
ATOM 737 C C . LEU A 1 96 ? 4.741 11.856 -3.371 1.00 88.31 96 LEU A C 1
ATOM 739 O O . LEU A 1 96 ? 5.282 10.820 -3.757 1.00 88.31 96 LEU A O 1
ATOM 743 N N . ARG A 1 97 ? 5.162 13.055 -3.775 1.00 83.81 97 ARG A N 1
ATOM 744 C CA . ARG A 1 97 ? 6.467 13.263 -4.413 1.00 83.81 97 ARG A CA 1
ATOM 745 C C . ARG A 1 97 ? 7.230 14.346 -3.671 1.00 83.81 97 ARG A C 1
ATOM 747 O O . ARG A 1 97 ? 6.741 15.463 -3.547 1.00 83.81 97 ARG A O 1
ATOM 754 N N . MET A 1 98 ? 8.441 14.010 -3.236 1.00 78.81 98 MET A N 1
ATOM 755 C CA . MET A 1 98 ? 9.404 14.964 -2.695 1.00 78.81 98 MET A CA 1
ATOM 756 C C . MET A 1 98 ? 10.515 15.187 -3.718 1.00 78.81 98 MET A C 1
ATOM 758 O O . MET A 1 98 ? 11.009 14.236 -4.326 1.00 78.81 98 MET A O 1
ATOM 762 N N . ARG A 1 99 ? 10.896 16.442 -3.933 1.00 76.62 99 ARG A N 1
ATOM 763 C CA . ARG A 1 99 ? 12.004 16.838 -4.807 1.00 76.62 99 ARG A CA 1
ATOM 764 C C . ARG A 1 99 ? 12.905 17.807 -4.058 1.00 76.62 99 ARG A C 1
ATOM 766 O O . ARG A 1 99 ? 12.421 18.624 -3.282 1.00 76.62 99 ARG A O 1
ATOM 773 N N . ALA A 1 100 ? 14.210 17.734 -4.299 1.00 76.25 100 ALA A N 1
ATOM 774 C CA . ALA A 1 100 ? 15.117 18.773 -3.823 1.00 76.25 100 ALA A CA 1
ATOM 775 C C . ALA A 1 100 ? 14.729 20.108 -4.481 1.00 76.25 100 ALA A C 1
ATOM 777 O O . ALA A 1 100 ? 14.547 20.164 -5.703 1.00 76.25 100 ALA A O 1
ATOM 778 N N . ALA A 1 101 ? 14.565 21.167 -3.686 1.00 71.56 101 ALA A N 1
ATOM 779 C CA . ALA A 1 101 ? 14.290 22.488 -4.228 1.00 71.56 101 ALA A CA 1
ATOM 780 C C . ALA A 1 101 ? 15.493 22.975 -5.044 1.00 71.56 101 ALA A C 1
ATOM 782 O O . ALA A 1 101 ? 16.649 22.695 -4.727 1.00 71.56 101 ALA A O 1
ATOM 783 N N . ARG A 1 102 ? 15.216 23.741 -6.104 1.00 68.56 102 ARG A N 1
ATOM 784 C CA . ARG A 1 102 ? 16.244 24.260 -7.021 1.00 68.56 102 ARG A CA 1
ATOM 785 C C . ARG A 1 102 ? 17.189 25.286 -6.372 1.00 68.56 102 ARG A C 1
ATOM 787 O O . ARG A 1 102 ? 18.206 25.612 -6.971 1.00 68.56 102 ARG A O 1
ATOM 794 N N . SER A 1 103 ? 16.885 25.778 -5.170 1.00 64.62 103 SER A N 1
ATOM 795 C CA . SER A 1 103 ? 17.681 26.776 -4.450 1.00 64.62 103 SER A CA 1
ATOM 796 C C . SER A 1 103 ? 17.704 26.485 -2.944 1.00 64.62 103 SER A C 1
ATOM 798 O O . SER A 1 103 ? 16.771 26.854 -2.241 1.00 64.62 103 SER A O 1
ATOM 800 N N . GLY A 1 104 ? 18.775 25.841 -2.466 1.00 54.25 104 GLY A N 1
ATOM 801 C CA . GLY A 1 104 ? 19.158 25.764 -1.047 1.00 54.25 104 GLY A CA 1
ATOM 802 C C . GLY A 1 104 ? 18.231 24.960 -0.125 1.00 54.25 104 GLY A C 1
ATOM 803 O O . GLY A 1 104 ? 17.152 25.423 0.206 1.00 54.25 104 GLY A O 1
ATOM 804 N N . ALA A 1 105 ? 18.710 23.792 0.330 1.00 59.22 105 ALA A N 1
ATOM 805 C CA . ALA A 1 105 ? 18.290 22.964 1.484 1.00 59.22 105 ALA A CA 1
ATOM 806 C C . ALA A 1 105 ? 16.787 22.705 1.772 1.00 59.22 105 ALA A C 1
ATOM 808 O O . ALA A 1 105 ? 16.477 21.983 2.717 1.00 59.22 105 ALA A O 1
ATOM 809 N N . ALA A 1 106 ? 15.853 23.234 0.988 1.00 71.88 106 ALA A N 1
ATOM 810 C CA . ALA A 1 106 ? 14.427 22.980 1.110 1.00 71.88 106 ALA A CA 1
ATOM 811 C C . ALA A 1 106 ? 14.017 21.812 0.203 1.00 71.88 106 ALA A C 1
ATOM 813 O O . ALA A 1 106 ? 14.583 21.602 -0.871 1.00 71.88 106 ALA A O 1
ATOM 814 N N . PHE A 1 107 ? 13.016 21.047 0.627 1.00 71.62 107 PHE A N 1
ATOM 815 C CA . PHE A 1 107 ? 12.359 20.046 -0.208 1.00 71.62 107 PHE A CA 1
ATOM 816 C C . PHE A 1 107 ? 11.016 20.606 -0.673 1.00 71.62 107 PHE A C 1
ATOM 818 O O . PHE A 1 107 ? 10.265 21.150 0.132 1.00 71.62 107 PHE A O 1
ATOM 825 N N . ASP A 1 108 ? 10.716 20.461 -1.960 1.00 80.56 108 ASP A N 1
ATOM 826 C CA . ASP A 1 108 ? 9.370 20.663 -2.486 1.00 80.56 108 ASP A CA 1
ATOM 827 C C . ASP A 1 108 ? 8.595 19.349 -2.355 1.00 80.56 108 ASP A C 1
ATOM 829 O O . ASP A 1 108 ? 9.091 18.281 -2.733 1.00 80.56 108 ASP A O 1
ATOM 833 N N . MET A 1 109 ? 7.396 19.420 -1.783 1.00 83.12 109 MET A N 1
ATOM 834 C CA . MET A 1 109 ? 6.552 18.267 -1.505 1.00 83.12 109 MET A CA 1
ATOM 835 C C . MET A 1 109 ? 5.184 18.476 -2.139 1.00 83.12 109 MET A C 1
ATOM 837 O O . MET A 1 109 ? 4.408 19.335 -1.731 1.00 83.12 109 MET A O 1
ATOM 841 N N . THR A 1 110 ? 4.871 17.638 -3.122 1.00 87.81 110 THR A N 1
ATOM 842 C CA . THR A 1 110 ? 3.561 17.610 -3.768 1.00 87.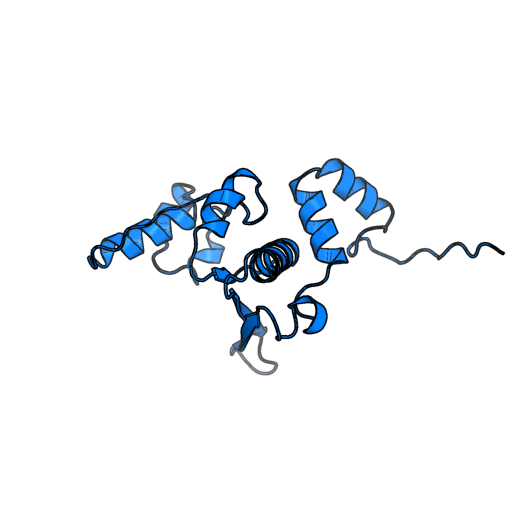81 110 THR A CA 1
ATOM 843 C C . THR A 1 110 ? 2.796 16.375 -3.316 1.00 87.81 110 THR A C 1
ATOM 845 O O . THR A 1 110 ? 3.284 15.248 -3.450 1.00 87.81 110 THR A O 1
ATOM 848 N N . VAL A 1 111 ? 1.576 16.588 -2.825 1.00 90.75 111 VAL A N 1
ATOM 849 C CA . VAL A 1 111 ? 0.637 15.519 -2.474 1.00 90.75 111 VAL A CA 1
ATOM 850 C C . VAL A 1 111 ? -0.476 15.477 -3.511 1.00 90.75 111 VAL A C 1
ATOM 852 O O . VAL A 1 111 ? -1.077 16.500 -3.833 1.00 90.75 111 VAL A O 1
ATOM 855 N N . ARG A 1 112 ? -0.766 14.286 -4.026 1.00 93.38 112 ARG A N 1
ATOM 856 C CA . ARG A 1 112 ? -1.931 14.008 -4.864 1.00 93.38 112 ARG A CA 1
ATOM 857 C C . ARG A 1 112 ? -2.895 13.140 -4.071 1.00 93.38 112 ARG A C 1
ATOM 859 O O . ARG A 1 112 ? -2.482 12.115 -3.541 1.00 93.38 112 ARG A O 1
ATOM 866 N N . VAL A 1 113 ? -4.171 13.510 -4.079 1.00 95.88 113 VAL A N 1
ATOM 867 C CA . VAL A 1 113 ? -5.266 12.667 -3.591 1.00 95.88 113 VAL A CA 1
ATOM 868 C C . VAL A 1 113 ? -6.244 12.453 -4.740 1.00 95.88 113 VAL A C 1
ATOM 870 O O . VAL A 1 113 ? -6.692 13.414 -5.359 1.00 95.88 113 VAL A O 1
ATOM 873 N N . SER A 1 114 ? -6.537 11.200 -5.073 1.00 95.50 114 SER A N 1
ATOM 874 C CA . SER A 1 114 ? -7.481 10.818 -6.129 1.00 95.50 114 SER A CA 1
ATOM 875 C C . SER A 1 114 ? -8.541 9.888 -5.553 1.00 95.50 114 SER A C 1
ATOM 877 O O . SER A 1 114 ? -8.220 8.969 -4.806 1.00 95.50 114 SER A O 1
ATOM 879 N N . THR A 1 115 ? -9.807 10.112 -5.903 1.00 96.62 115 THR A N 1
ATOM 880 C CA . THR A 1 115 ? -10.903 9.209 -5.519 1.00 96.62 115 THR A CA 1
ATOM 881 C C . THR A 1 115 ? -11.319 8.386 -6.726 1.00 96.62 115 THR A C 1
ATOM 883 O O . THR A 1 115 ? -11.611 8.944 -7.783 1.00 96.62 115 THR A O 1
ATOM 886 N N . ILE A 1 116 ? -11.329 7.068 -6.571 1.00 97.31 116 ILE A N 1
ATOM 887 C CA . ILE A 1 116 ? -11.511 6.097 -7.646 1.00 97.31 116 ILE A CA 1
ATOM 888 C C . ILE A 1 116 ? -12.738 5.241 -7.341 1.00 97.31 116 ILE A C 1
ATOM 890 O O . ILE A 1 116 ? -12.949 4.820 -6.203 1.00 97.31 116 ILE A O 1
ATOM 894 N N . GLY A 1 117 ? -13.546 4.999 -8.368 1.00 94.81 117 GLY A N 1
ATOM 895 C CA . GLY A 1 117 ? -14.768 4.209 -8.292 1.00 94.81 117 GLY A CA 1
ATOM 896 C C . GLY A 1 117 ? -15.632 4.399 -9.541 1.00 94.81 117 GLY A C 1
ATOM 897 O O . GLY A 1 117 ? -15.258 5.170 -10.433 1.00 94.81 117 GLY A O 1
ATOM 898 N N . PRO A 1 118 ? -16.791 3.723 -9.614 1.00 90.31 118 PRO A N 1
ATOM 899 C CA . PRO A 1 118 ? -17.716 3.851 -10.736 1.00 90.31 118 PRO A CA 1
ATOM 900 C C . PRO A 1 118 ? -18.052 5.317 -11.054 1.00 90.31 118 PRO A C 1
ATOM 902 O O . PRO A 1 118 ? -18.348 6.108 -10.160 1.00 90.31 118 PRO A O 1
ATOM 905 N N . GLY A 1 119 ? -17.985 5.688 -12.336 1.00 90.75 119 GLY A N 1
ATOM 906 C CA . GLY A 1 119 ? -18.268 7.052 -12.802 1.00 90.75 119 GLY A CA 1
ATOM 907 C C . GLY A 1 119 ? -17.124 8.065 -12.644 1.00 90.75 119 GLY A C 1
ATOM 908 O O . GLY A 1 119 ? -17.306 9.225 -13.008 1.00 90.75 119 GLY A O 1
ATOM 909 N N . LYS A 1 120 ? -15.945 7.664 -12.143 1.00 91.75 120 LYS A N 1
ATOM 910 C CA . LYS A 1 120 ? -14.747 8.520 -12.048 1.00 91.75 120 LYS A CA 1
ATOM 911 C C . LYS A 1 120 ? -13.612 8.004 -12.944 1.00 91.75 120 LYS A C 1
ATOM 913 O O . LYS A 1 120 ? -13.550 6.802 -13.203 1.00 91.75 120 LYS A O 1
ATOM 918 N N . PRO A 1 121 ? -12.684 8.868 -13.402 1.00 94.75 121 PRO A N 1
ATOM 919 C CA . PRO A 1 121 ? -11.485 8.412 -14.099 1.00 94.75 121 PRO A CA 1
ATOM 920 C C . PRO A 1 121 ? -10.673 7.437 -13.238 1.00 94.75 121 PRO A C 1
ATOM 922 O O . PRO A 1 121 ? -10.414 7.696 -12.063 1.00 94.75 121 PRO A O 1
ATOM 925 N N . CYS A 1 122 ? -10.245 6.323 -13.832 1.00 96.00 122 CYS A N 1
ATOM 926 C CA . CYS A 1 122 ? -9.387 5.353 -13.155 1.00 96.00 122 CYS A CA 1
ATOM 927 C C . CYS A 1 122 ? -7.924 5.843 -13.079 1.00 96.00 122 CYS A C 1
ATOM 929 O O . CYS A 1 122 ? -7.542 6.793 -13.766 1.00 96.00 122 CYS A O 1
ATOM 931 N N . LEU A 1 123 ? -7.065 5.173 -12.301 1.00 96.75 123 LEU A N 1
ATOM 932 C CA . LEU A 1 123 ? -5.660 5.589 -12.139 1.00 96.75 123 LEU A CA 1
ATOM 933 C C . LEU A 1 123 ? -4.840 5.546 -13.442 1.00 96.75 123 LEU A C 1
ATOM 935 O O . LEU A 1 123 ? -3.872 6.295 -13.567 1.00 96.75 123 LEU A O 1
ATOM 939 N N . MET A 1 124 ? -5.231 4.720 -14.419 1.00 96.62 124 MET A N 1
ATOM 940 C CA . MET A 1 124 ? -4.623 4.733 -15.758 1.00 96.62 124 MET A CA 1
ATOM 941 C C . MET A 1 124 ? -5.081 5.947 -16.567 1.00 96.62 124 MET A C 1
ATOM 943 O O . MET A 1 124 ? -4.258 6.624 -17.172 1.00 96.62 124 MET A O 1
ATOM 947 N N . CYS A 1 125 ? -6.378 6.275 -16.529 1.00 96.06 125 CYS A N 1
ATOM 948 C CA . CYS A 1 125 ? -6.923 7.457 -17.206 1.00 96.06 125 CYS A CA 1
ATOM 949 C C . CYS A 1 125 ? -6.309 8.758 -16.673 1.00 96.06 125 CYS A C 1
ATOM 951 O O . CYS A 1 125 ? -6.135 9.709 -17.424 1.00 96.06 125 CYS A O 1
ATOM 953 N N . LEU A 1 126 ? -5.962 8.789 -15.384 1.00 94.81 126 LEU A N 1
ATOM 954 C CA . LEU A 1 126 ? -5.281 9.917 -14.746 1.00 94.81 126 LEU A CA 1
ATOM 955 C C . LEU A 1 126 ? -3.766 9.959 -15.022 1.00 94.81 126 LEU A C 1
ATOM 957 O O . LEU A 1 126 ? -3.092 10.864 -14.535 1.00 94.81 126 LEU A O 1
ATOM 961 N N . GLY A 1 127 ? -3.203 8.975 -15.735 1.00 94.38 127 GLY A N 1
ATOM 962 C CA . GLY A 1 127 ? -1.757 8.865 -15.967 1.00 94.38 127 GLY A CA 1
ATOM 963 C C . GLY A 1 127 ? -0.939 8.600 -14.696 1.00 94.38 127 GLY A C 1
ATOM 964 O O . GLY A 1 127 ? 0.271 8.813 -14.669 1.00 94.38 127 GLY A O 1
ATOM 965 N N . VAL A 1 128 ? -1.591 8.162 -13.616 1.00 94.25 128 VAL A N 1
ATOM 966 C CA . VAL A 1 128 ? -0.956 7.894 -12.319 1.00 94.25 128 VAL A CA 1
ATOM 967 C C . VAL A 1 128 ? -0.355 6.490 -12.286 1.00 94.25 128 VAL A C 1
ATOM 969 O O . VAL A 1 128 ? 0.714 6.280 -11.708 1.00 94.25 128 VAL A O 1
ATOM 972 N N . ALA A 1 129 ? -1.043 5.526 -12.896 1.00 95.94 129 ALA A N 1
ATOM 973 C CA . ALA A 1 129 ? -0.617 4.140 -12.959 1.00 95.94 129 ALA A CA 1
ATOM 974 C C . ALA A 1 129 ? -0.324 3.723 -14.405 1.00 95.94 129 ALA A C 1
ATOM 976 O O . ALA A 1 129 ? -1.185 3.844 -15.273 1.00 95.94 129 ALA A O 1
ATOM 977 N N . ASP A 1 130 ? 0.882 3.211 -14.638 1.00 96.06 130 ASP A N 1
ATOM 978 C CA . ASP A 1 130 ? 1.332 2.735 -15.938 1.00 96.06 130 ASP A CA 1
ATOM 979 C C . ASP A 1 130 ? 1.221 1.198 -15.988 1.00 96.06 130 ASP A C 1
ATOM 981 O O . ASP A 1 130 ? 1.846 0.518 -15.165 1.00 96.06 130 ASP A O 1
ATOM 985 N N . PRO A 1 131 ? 0.440 0.626 -16.922 1.00 94.75 131 PRO A N 1
ATOM 986 C CA . PRO A 1 131 ? 0.253 -0.819 -17.028 1.00 94.75 131 PRO A CA 1
ATOM 987 C C . PRO A 1 131 ? 1.506 -1.588 -17.454 1.00 94.75 131 PRO A C 1
ATOM 989 O O . PRO A 1 131 ? 1.663 -2.737 -17.042 1.00 94.75 131 PRO A O 1
ATOM 992 N N . ARG A 1 132 ? 2.416 -0.985 -18.225 1.00 93.81 132 ARG A N 1
ATOM 993 C CA . ARG A 1 132 ? 3.676 -1.630 -18.620 1.00 93.81 132 ARG A CA 1
ATOM 994 C C . ARG A 1 132 ? 4.606 -1.742 -17.422 1.00 93.81 132 ARG A C 1
ATOM 996 O O . ARG A 1 132 ? 5.104 -2.829 -17.130 1.00 93.81 132 ARG A O 1
ATOM 1003 N N . ARG A 1 133 ? 4.760 -0.651 -16.665 1.00 94.81 133 ARG A N 1
ATOM 1004 C CA . ARG A 1 133 ? 5.567 -0.648 -15.431 1.00 94.81 133 ARG A CA 1
ATOM 1005 C C . ARG A 1 133 ? 4.975 -1.584 -14.380 1.00 94.81 133 ARG A C 1
ATOM 1007 O O . ARG A 1 133 ? 5.711 -2.350 -13.772 1.00 94.81 133 ARG A O 1
ATOM 1014 N N . ALA A 1 134 ? 3.650 -1.605 -14.236 1.00 95.44 134 ALA A N 1
ATOM 1015 C CA . ALA A 1 134 ? 2.963 -2.546 -13.356 1.00 95.44 134 ALA A CA 1
ATOM 1016 C C . ALA A 1 134 ? 3.202 -4.017 -13.743 1.00 95.44 134 ALA A C 1
ATOM 1018 O O . ALA A 1 134 ? 3.405 -4.857 -12.868 1.00 95.44 134 ALA A O 1
ATOM 1019 N N . ALA A 1 135 ? 3.184 -4.344 -15.040 1.00 93.75 135 ALA A N 1
ATOM 1020 C CA . ALA A 1 135 ? 3.477 -5.695 -15.513 1.00 93.75 135 ALA A CA 1
ATOM 1021 C C . ALA A 1 135 ? 4.929 -6.094 -15.207 1.00 93.75 135 ALA A C 1
ATOM 1023 O O . ALA A 1 135 ? 5.170 -7.197 -14.722 1.00 93.75 135 ALA A O 1
ATOM 1024 N N . ALA A 1 136 ? 5.879 -5.181 -15.422 1.00 93.50 136 ALA A N 1
ATOM 1025 C CA . ALA A 1 136 ? 7.286 -5.382 -15.095 1.00 93.50 136 ALA A CA 1
ATOM 1026 C C . ALA A 1 136 ? 7.518 -5.574 -13.584 1.00 93.50 136 ALA A C 1
ATOM 1028 O O . ALA A 1 136 ? 8.218 -6.497 -13.177 1.00 93.50 136 ALA A O 1
ATOM 1029 N N . GLU A 1 137 ? 6.894 -4.746 -12.743 1.00 94.62 137 GLU A N 1
ATOM 1030 C CA . GLU A 1 137 ? 6.941 -4.870 -11.281 1.00 94.62 137 GLU A CA 1
ATOM 1031 C C . GLU A 1 137 ? 6.331 -6.189 -10.795 1.00 94.62 137 GLU A C 1
ATOM 1033 O O . GLU A 1 137 ? 6.897 -6.841 -9.918 1.00 94.62 137 GLU A O 1
ATOM 1038 N N . GLY A 1 138 ? 5.197 -6.595 -11.375 1.00 93.38 138 GLY A N 1
ATOM 1039 C CA . GLY A 1 138 ? 4.567 -7.883 -11.098 1.00 93.38 138 GLY A CA 1
ATOM 1040 C C . GLY A 1 138 ? 5.474 -9.050 -11.473 1.00 93.38 138 GLY A C 1
ATOM 1041 O O . GLY A 1 138 ? 5.700 -9.928 -10.645 1.00 93.38 138 GLY A O 1
ATOM 1042 N N . LEU A 1 139 ? 6.058 -9.011 -12.675 1.00 93.62 139 LEU A N 1
ATOM 1043 C CA . LEU A 1 139 ? 6.985 -10.031 -13.156 1.00 93.62 139 LEU A CA 1
ATOM 1044 C C . LEU A 1 139 ? 8.219 -10.135 -12.261 1.00 93.62 139 LEU A C 1
ATOM 1046 O O . LEU A 1 139 ? 8.562 -11.228 -11.832 1.00 93.62 139 LEU A O 1
ATOM 1050 N N . ARG A 1 140 ? 8.827 -9.003 -11.889 1.00 93.81 140 ARG A N 1
ATOM 1051 C CA . ARG A 1 140 ? 9.968 -8.965 -10.963 1.00 93.81 140 ARG A CA 1
ATOM 1052 C C . ARG A 1 140 ? 9.665 -9.647 -9.628 1.00 93.81 140 ARG A C 1
ATOM 1054 O O . ARG A 1 140 ? 10.572 -10.187 -9.008 1.00 93.81 140 ARG A O 1
ATOM 1061 N N . ARG A 1 141 ? 8.413 -9.595 -9.160 1.00 90.88 141 ARG A N 1
ATOM 1062 C CA . ARG A 1 141 ? 7.982 -10.227 -7.903 1.00 90.88 141 ARG A CA 1
ATOM 1063 C C . ARG A 1 141 ? 7.683 -11.718 -8.066 1.00 90.88 141 ARG A C 1
ATOM 1065 O O . ARG A 1 141 ? 7.990 -12.474 -7.152 1.00 90.88 141 ARG A O 1
ATOM 1072 N N . SER A 1 142 ? 7.057 -12.127 -9.171 1.00 91.81 142 SER A N 1
ATOM 1073 C CA . SER A 1 142 ? 6.624 -13.516 -9.383 1.00 91.81 142 SER A CA 1
ATOM 1074 C C . SER A 1 142 ? 7.699 -14.409 -9.999 1.00 91.81 142 SER A C 1
ATOM 1076 O O . SER A 1 142 ? 7.758 -15.590 -9.683 1.00 91.81 142 SER A O 1
ATOM 1078 N N . ASP A 1 143 ? 8.516 -13.853 -10.893 1.00 94.44 143 ASP A N 1
ATOM 1079 C CA . ASP A 1 143 ? 9.579 -14.545 -11.622 1.00 94.44 143 ASP A CA 1
ATOM 1080 C C . ASP A 1 143 ? 10.756 -13.581 -11.897 1.00 94.44 143 ASP A C 1
ATOM 1082 O O . ASP A 1 143 ? 10.850 -12.960 -12.965 1.00 94.44 143 ASP A O 1
ATOM 1086 N N . PRO A 1 144 ? 11.661 -13.409 -10.916 1.00 93.81 144 PRO A N 1
ATOM 1087 C CA . PRO A 1 144 ? 12.818 -12.528 -11.057 1.00 93.81 144 PRO A CA 1
ATOM 1088 C C . PRO A 1 144 ? 13.770 -12.936 -12.191 1.00 93.81 144 PRO A C 1
ATOM 1090 O O . PRO A 1 144 ? 14.401 -12.071 -12.794 1.00 93.81 144 PRO A O 1
ATOM 1093 N N . ALA A 1 145 ? 13.880 -14.234 -12.496 1.00 93.62 145 ALA A N 1
ATOM 1094 C CA . ALA A 1 145 ? 14.780 -14.728 -13.537 1.00 93.62 145 ALA A CA 1
ATOM 1095 C C . ALA A 1 145 ? 14.272 -14.341 -14.933 1.00 93.62 145 ALA A C 1
ATOM 1097 O O . ALA A 1 145 ? 15.030 -13.836 -15.763 1.00 93.62 145 ALA A O 1
ATOM 1098 N N . GLU A 1 146 ? 12.970 -14.508 -15.168 1.00 92.00 146 GLU A N 1
ATOM 1099 C CA . GLU A 1 146 ? 12.300 -14.031 -16.376 1.00 92.00 146 GLU A CA 1
ATOM 1100 C C . GLU A 1 146 ? 12.398 -12.508 -16.515 1.00 92.00 146 GLU A C 1
ATOM 1102 O O . GLU A 1 146 ? 12.647 -11.999 -17.610 1.00 92.00 146 GLU A O 1
ATOM 1107 N N . PHE A 1 147 ? 12.227 -11.773 -15.412 1.00 92.38 147 PHE A N 1
ATOM 1108 C CA . PHE A 1 147 ? 12.372 -10.319 -15.403 1.00 92.38 147 PHE A CA 1
ATOM 1109 C C . PHE A 1 147 ? 13.765 -9.880 -15.874 1.00 92.38 147 PHE A C 1
ATOM 1111 O O . PHE A 1 147 ? 13.864 -9.035 -16.766 1.00 92.38 147 PHE A O 1
ATOM 1118 N N . GLU A 1 148 ? 14.834 -10.469 -15.327 1.00 90.50 148 GLU A N 1
ATOM 1119 C CA . GLU A 1 148 ? 16.203 -10.132 -15.734 1.00 90.50 148 GLU A CA 1
ATOM 1120 C C . GLU A 1 148 ? 16.481 -10.520 -17.191 1.00 90.50 148 GLU A C 1
ATOM 1122 O O . GLU A 1 148 ? 17.113 -9.745 -17.912 1.00 90.50 148 GLU A O 1
ATOM 1127 N N . ARG A 1 149 ? 15.935 -11.647 -17.678 1.00 89.75 149 ARG A N 1
ATOM 1128 C CA . ARG A 1 149 ? 16.049 -12.016 -19.098 1.00 89.75 149 ARG A CA 1
ATOM 1129 C C . ARG A 1 149 ? 15.413 -10.962 -20.008 1.00 89.75 149 ARG A C 1
ATOM 1131 O O . ARG A 1 149 ? 16.070 -10.459 -20.915 1.00 89.75 149 ARG A O 1
ATOM 1138 N N . ARG A 1 150 ? 14.168 -10.558 -19.733 1.00 87.50 150 ARG A N 1
ATOM 1139 C CA . ARG A 1 150 ? 13.464 -9.548 -20.550 1.00 87.50 150 ARG A CA 1
ATOM 1140 C C . ARG A 1 150 ? 14.096 -8.165 -20.469 1.00 87.50 150 ARG A C 1
ATOM 1142 O O . ARG A 1 150 ? 14.027 -7.403 -21.429 1.00 87.50 150 ARG A O 1
ATOM 1149 N N . LYS A 1 151 ? 14.689 -7.823 -19.327 1.00 85.12 151 LYS A N 1
ATOM 1150 C CA . LYS A 1 151 ? 15.434 -6.575 -19.156 1.00 85.12 151 LYS A CA 1
ATOM 1151 C C . LYS A 1 151 ? 16.710 -6.571 -20.002 1.00 85.12 151 LYS A C 1
ATOM 1153 O O . LYS A 1 151 ? 17.001 -5.550 -20.618 1.00 85.12 151 LYS A O 1
ATOM 1158 N N . ALA A 1 152 ? 17.433 -7.692 -20.063 1.00 81.81 152 ALA A N 1
ATOM 1159 C CA . ALA A 1 152 ? 18.613 -7.844 -20.917 1.00 81.81 152 ALA A CA 1
ATOM 1160 C C . ALA A 1 152 ? 18.269 -7.758 -22.415 1.00 81.81 152 ALA A C 1
ATOM 1162 O O . ALA A 1 152 ? 19.042 -7.214 -23.195 1.00 81.81 152 ALA A O 1
ATOM 1163 N N . GLU A 1 153 ? 17.085 -8.232 -22.801 1.00 83.44 153 GLU A N 1
ATOM 1164 C CA . GLU A 1 153 ? 16.542 -8.140 -24.164 1.00 83.44 153 GLU A CA 1
ATOM 1165 C C . GLU A 1 153 ? 15.863 -6.780 -24.472 1.00 83.44 153 GLU A C 1
ATOM 1167 O O . GLU A 1 153 ? 15.259 -6.625 -25.529 1.00 83.44 153 GLU A O 1
ATOM 1172 N N . ALA A 1 154 ? 15.928 -5.797 -23.561 1.00 75.31 154 ALA A N 1
ATOM 1173 C CA . ALA A 1 154 ? 15.287 -4.474 -23.666 1.00 75.31 154 ALA A CA 1
ATOM 1174 C C . ALA A 1 154 ? 13.745 -4.479 -23.836 1.00 75.31 154 ALA A C 1
ATOM 1176 O O . ALA A 1 154 ? 13.150 -3.467 -24.206 1.00 75.31 154 ALA A O 1
ATOM 1177 N N . TYR A 1 155 ? 13.063 -5.578 -23.489 1.00 65.19 155 TYR A N 1
ATOM 1178 C CA . TYR A 1 155 ? 11.592 -5.678 -23.499 1.00 65.19 155 TYR A CA 1
ATOM 1179 C C . TYR A 1 155 ? 10.912 -5.038 -22.276 1.00 65.19 155 TYR A C 1
ATOM 1181 O O . TYR A 1 155 ? 9.684 -4.923 -22.236 1.00 65.19 155 TYR A O 1
ATOM 1189 N N . VAL A 1 156 ? 11.683 -4.640 -21.260 1.00 65.12 156 VAL A N 1
ATOM 1190 C CA . VAL A 1 156 ? 11.197 -3.980 -20.040 1.00 65.12 156 VAL A CA 1
ATOM 1191 C C . VAL A 1 156 ? 11.834 -2.596 -19.918 1.00 65.12 156 VAL A C 1
ATOM 1193 O O . VAL A 1 156 ? 13.053 -2.465 -20.030 1.00 65.12 156 VAL A O 1
ATOM 1196 N N . ASP A 1 157 ? 11.019 -1.577 -19.625 1.00 58.81 157 ASP A N 1
ATOM 1197 C CA . ASP A 1 157 ? 11.486 -0.205 -19.387 1.00 58.81 157 ASP A CA 1
ATOM 1198 C C . ASP A 1 157 ? 12.530 -0.177 -18.252 1.00 58.81 157 ASP A C 1
ATOM 1200 O O . ASP A 1 157 ? 12.206 -0.391 -17.080 1.00 58.81 157 ASP A O 1
ATOM 1204 N N . GLY A 1 158 ? 13.795 0.079 -18.606 1.00 50.28 158 GLY A N 1
ATOM 1205 C CA . GLY A 1 158 ? 14.940 0.065 -17.687 1.00 50.28 158 GLY A CA 1
ATOM 1206 C C . GLY A 1 158 ? 16.178 -0.692 -18.192 1.00 50.28 158 GLY A C 1
ATOM 1207 O O . GLY A 1 158 ? 17.210 -0.653 -17.520 1.00 50.28 158 GLY A O 1
ATOM 1208 N N . GLY A 1 159 ? 16.100 -1.365 -19.345 1.00 39.00 159 GLY A N 1
ATOM 1209 C CA . GLY A 1 159 ? 17.276 -1.779 -20.119 1.00 39.00 159 GLY A CA 1
ATOM 1210 C C . GLY A 1 159 ? 17.840 -0.577 -20.878 1.00 39.00 159 GLY A C 1
ATOM 1211 O O . GLY A 1 159 ? 17.091 0.145 -21.530 1.00 39.00 159 GLY A O 1
ATOM 1212 N N . GLY A 1 160 ? 19.132 -0.293 -20.728 1.00 40.94 160 GLY A N 1
ATOM 1213 C CA . GLY A 1 160 ? 19.786 0.753 -21.509 1.00 40.94 160 GLY A CA 1
ATOM 1214 C C . GLY A 1 160 ? 19.723 0.461 -23.013 1.00 40.94 160 GLY A C 1
ATOM 1215 O O . GLY A 1 160 ? 19.847 -0.690 -23.413 1.00 40.94 160 GLY A O 1
ATOM 1216 N N . ASP A 1 161 ? 19.581 1.550 -23.774 1.00 41.09 161 ASP A N 1
ATOM 1217 C CA . ASP A 1 161 ? 19.592 1.715 -25.239 1.00 41.09 161 ASP A CA 1
ATOM 1218 C C . ASP A 1 161 ? 18.456 1.034 -26.049 1.00 41.09 161 ASP A C 1
ATOM 1220 O O . ASP A 1 161 ? 18.338 -0.192 -26.056 1.00 41.09 161 ASP A O 1
ATOM 1224 N N . PRO A 1 162 ? 17.609 1.797 -26.779 1.00 46.19 162 PRO A N 1
ATOM 1225 C CA . PRO A 1 162 ? 16.595 1.218 -27.651 1.00 46.19 162 PRO A CA 1
ATOM 1226 C C . PRO A 1 162 ? 17.244 0.746 -28.961 1.00 46.19 162 PRO A C 1
ATOM 1228 O O . PRO A 1 162 ? 17.476 1.536 -29.874 1.00 46.19 162 PRO A O 1
ATOM 1231 N N . ALA A 1 163 ? 17.519 -0.551 -29.077 1.00 43.94 163 ALA A N 1
ATOM 1232 C CA . ALA A 1 163 ? 17.860 -1.175 -30.357 1.00 43.94 163 ALA A CA 1
ATOM 1233 C C . ALA A 1 163 ? 16.580 -1.603 -31.118 1.00 43.94 163 ALA A C 1
ATOM 1235 O O . ALA A 1 163 ? 15.537 -1.828 -30.503 1.00 43.94 163 ALA A O 1
ATOM 1236 N N . PRO A 1 164 ? 16.618 -1.628 -32.462 1.00 43.47 164 PRO A N 1
ATOM 1237 C CA . PR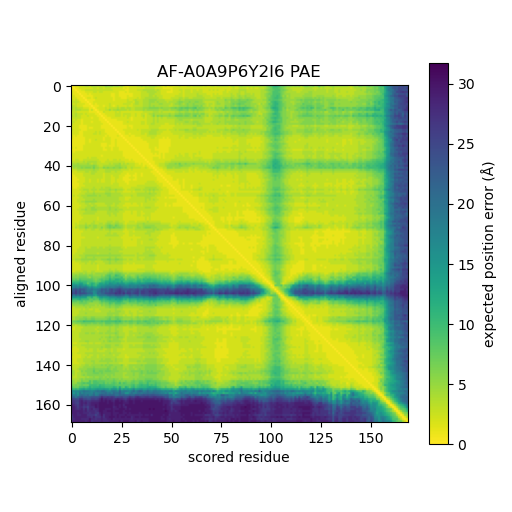O A 1 164 ? 15.571 -1.064 -33.309 1.00 43.47 164 PRO A CA 1
ATOM 1238 C C . PRO A 1 164 ? 14.353 -1.971 -33.489 1.00 43.47 164 PRO A C 1
ATOM 1240 O O . PRO A 1 164 ? 14.442 -3.197 -33.502 1.00 43.47 164 PRO A O 1
ATOM 1243 N N . ALA A 1 165 ? 13.207 -1.327 -33.714 1.00 40.91 165 ALA A N 1
ATOM 1244 C CA . ALA A 1 165 ? 11.991 -1.979 -34.167 1.00 40.91 165 ALA A CA 1
ATOM 1245 C C . ALA A 1 165 ? 12.243 -2.707 -35.497 1.00 40.91 165 ALA A C 1
ATOM 1247 O O . ALA A 1 165 ? 12.641 -2.094 -36.489 1.00 40.91 165 ALA A O 1
ATOM 1248 N N . VAL A 1 166 ? 11.982 -4.013 -35.512 1.00 37.00 166 VAL A N 1
ATOM 1249 C CA . VAL A 1 166 ? 11.884 -4.795 -36.744 1.00 37.00 166 VAL A CA 1
ATOM 1250 C C . VAL A 1 166 ? 10.644 -4.311 -37.493 1.00 37.00 166 VAL A C 1
ATOM 1252 O O . VAL A 1 166 ? 9.517 -4.541 -37.055 1.00 37.00 166 VAL A O 1
ATOM 1255 N N . VAL A 1 167 ? 10.853 -3.614 -38.609 1.00 35.91 167 VAL A N 1
ATOM 1256 C CA . VAL A 1 167 ? 9.813 -3.428 -39.622 1.00 35.91 167 VAL A CA 1
ATOM 1257 C C . VAL A 1 167 ? 9.608 -4.787 -40.282 1.00 35.91 167 VAL A C 1
ATOM 1259 O O . VAL A 1 167 ? 10.563 -5.386 -40.769 1.00 35.91 167 VAL A O 1
ATOM 1262 N N . THR A 1 168 ? 8.376 -5.283 -40.252 1.00 36.03 168 THR A N 1
ATOM 1263 C CA . THR A 1 168 ? 7.927 -6.340 -41.161 1.00 36.03 168 THR A CA 1
ATOM 1264 C C . THR A 1 168 ? 7.018 -5.677 -42.192 1.00 36.03 168 THR A C 1
ATOM 1266 O O . THR A 1 168 ? 6.130 -4.921 -41.802 1.00 36.03 168 THR A O 1
ATOM 1269 N N . ASP A 1 169 ? 7.395 -5.908 -43.453 1.00 40.88 169 ASP A N 1
ATOM 1270 C CA . ASP A 1 169 ? 6.901 -5.459 -44.770 1.00 40.88 169 ASP A CA 1
ATOM 1271 C C . ASP A 1 169 ? 5.592 -4.652 -44.876 1.00 40.88 169 ASP A C 1
ATOM 1273 O O .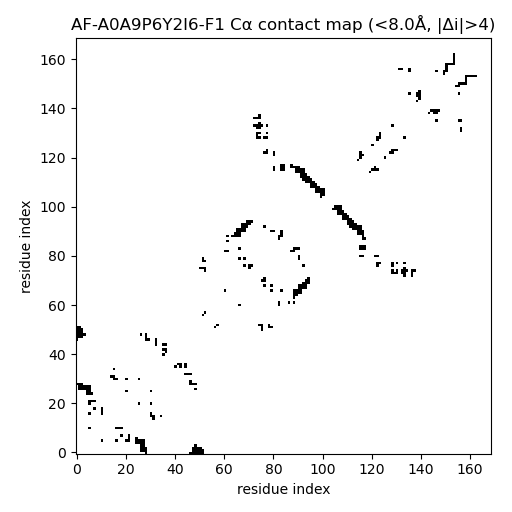 ASP A 1 169 ? 4.530 -5.113 -44.399 1.00 40.88 169 ASP A O 1
#

Organism: NCBI:txid936053

pLDDT: mean 88.32, std 15.31, range [35.91, 98.12]

Nearest PDB structures (foldseek):
  1zud-assembly2_3  TM=7.021E-01  e=9.889E-05  Escherichia coli K-12
  1jw9-assembly1_B  TM=6.776E-01  e=2.192E-04  Escherichia coli
  1zkm-assembly2_D  TM=6.514E-01  e=2.633E-04  Escherichia coli
  1zfn-assembly1_A  TM=6.242E-01  e=1.824E-04  Escherichia coli
  7pvn-assembly2_B  TM=6.402E-01  e=6.916E-02  Homo sapiens

Radius of gyration: 19.05 Å; Cα contacts (8 Å, |Δi|>4): 237; chains: 1; bounding box: 38×42×68 Å

InterPro domains:
  IPR000594 THIF-type NAD/FAD binding fold [PF00899] (1-135)
  IPR035985 Ubiquitin-activating enzyme-like [SSF69572] (2-133)

Sequence (169 aa):
MDKDTIDVTNLNRVHGSRTADVDAGLAKVDILAREIRAAGLGTQVVTKEEWVGHPDLRDLLRSCDVLFGCTDDHQGRLTLNRLAHYYGIPLIDVGLRMRAARSGAAFDMTVRVSTIGPGKPCLMCLGVADPRRAAAEGLRRSDPAEFERRKAEAYVDGGGDPAPAVVTD

Mean predicted aligned error: 7.39 Å